Protein AF-A0A2K3K7Z3-F1 (afdb_monomer)

Secondary structure (DSSP, 8-state):
----PPPGGGS--TT-------------S-----S----PPPP--EETTTTS------SSTT-S-PPSSSHHHHHHHTTS--SEE-----

pLDDT: mean 71.67, std 18.89, range [38.97, 97.06]

Foldseek 3Di:
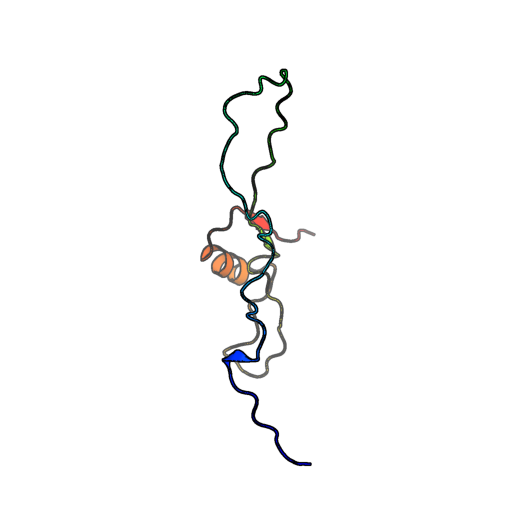DDDDDDDPVPDPDPVPDPPDPPDDVDDPPDDPDDPDDPPPDDDFAECELAVVDDDDDDPDPPDDDDDGVDPSSNVVSVVDPGPYYDHDDD

Sequence (90 aa):
MALKAVHVSDVPSLDLVPESPLLSSRFPTGLEMRNGGFKMPKFVVIGHRGNGMNVLQSTDRRMRAIKENSIMSFNAASSFPLDFIEFDVQ

Structure (mmCIF, N/CA/C/O backbone):
data_AF-A0A2K3K7Z3-F1
#
_entry.id   AF-A0A2K3K7Z3-F1
#
loop_
_atom_site.group_PDB
_atom_site.id
_atom_site.type_symbol
_atom_site.label_atom_id
_atom_site.label_alt_id
_atom_site.label_comp_id
_atom_site.label_asym_id
_atom_site.label_entity_id
_atom_site.label_seq_id
_atom_site.pdbx_PDB_ins_code
_atom_site.Cartn_x
_atom_site.Cartn_y
_atom_site.Cartn_z
_atom_site.occupancy
_atom_site.B_iso_or_equiv
_atom_site.auth_seq_id
_atom_site.auth_comp_id
_atom_site.auth_asym_id
_atom_site.auth_atom_id
_atom_site.pdbx_PDB_model_num
ATOM 1 N N . MET A 1 1 ? 30.626 38.173 14.217 1.00 43.41 1 MET A N 1
ATOM 2 C CA . MET A 1 1 ? 29.430 37.672 14.927 1.00 43.41 1 MET A CA 1
ATOM 3 C C . MET A 1 1 ? 29.914 36.762 16.045 1.00 43.41 1 MET A C 1
ATOM 5 O O . MET A 1 1 ? 30.514 35.740 15.744 1.00 43.41 1 MET A O 1
ATOM 9 N N . ALA A 1 2 ? 29.790 37.186 17.304 1.00 54.12 2 ALA A N 1
ATOM 10 C CA . ALA A 1 2 ? 30.261 36.421 18.459 1.00 54.12 2 ALA A CA 1
ATOM 11 C C . ALA A 1 2 ? 29.215 35.361 18.840 1.00 54.12 2 ALA A C 1
ATOM 13 O O . ALA A 1 2 ? 28.041 35.691 19.003 1.00 54.12 2 ALA A O 1
ATOM 14 N N . LEU A 1 3 ? 29.627 34.096 18.952 1.00 59.69 3 LEU A N 1
ATOM 15 C CA . LEU A 1 3 ? 28.755 33.006 19.386 1.00 59.69 3 LEU A CA 1
ATOM 16 C C . LEU A 1 3 ? 28.523 33.136 20.895 1.00 59.69 3 LEU A C 1
ATOM 18 O O . LEU A 1 3 ? 29.422 32.881 21.694 1.00 59.69 3 LEU A O 1
ATOM 22 N N . LYS A 1 4 ? 27.323 33.569 21.289 1.00 61.84 4 LYS A N 1
ATOM 23 C CA . LYS A 1 4 ? 26.903 33.581 22.692 1.00 61.84 4 LYS A CA 1
ATOM 24 C C . LYS A 1 4 ? 26.413 32.175 23.040 1.00 61.84 4 LYS A C 1
ATOM 26 O O . LYS A 1 4 ? 25.326 31.784 22.627 1.00 61.84 4 LYS A O 1
ATOM 31 N N . ALA A 1 5 ? 27.237 31.406 23.746 1.00 65.62 5 ALA A N 1
ATOM 32 C CA . ALA A 1 5 ? 26.819 30.130 24.312 1.00 65.62 5 ALA A CA 1
ATOM 33 C C . ALA A 1 5 ? 25.782 30.401 25.414 1.00 65.62 5 ALA A C 1
ATOM 35 O O . ALA A 1 5 ? 26.058 31.143 26.356 1.00 65.62 5 ALA A O 1
ATOM 36 N N . VAL A 1 6 ? 24.577 29.857 25.253 1.00 64.00 6 VAL A N 1
ATOM 37 C CA . VAL A 1 6 ? 23.492 29.944 26.239 1.00 64.00 6 VAL A CA 1
ATOM 38 C C . VAL A 1 6 ? 23.558 28.698 27.114 1.00 64.00 6 VAL A C 1
ATOM 40 O O . VAL A 1 6 ? 23.709 27.588 26.603 1.00 64.00 6 VAL A O 1
ATOM 43 N N . HIS A 1 7 ? 23.506 28.887 28.432 1.00 68.06 7 HIS A N 1
ATOM 44 C CA . HIS A 1 7 ? 23.542 27.791 29.390 1.00 68.06 7 HIS A CA 1
ATOM 45 C C . HIS A 1 7 ? 22.224 27.010 29.316 1.00 68.06 7 HIS A C 1
ATOM 47 O O . HIS A 1 7 ? 21.159 27.600 29.160 1.00 68.06 7 HIS A O 1
ATOM 53 N N . VAL A 1 8 ? 22.280 25.680 29.413 1.00 61.41 8 VAL A N 1
ATOM 54 C CA . VAL A 1 8 ? 21.120 24.790 29.188 1.00 61.41 8 VAL A CA 1
ATOM 55 C C . VAL A 1 8 ? 19.947 25.102 30.131 1.00 61.41 8 VAL A C 1
ATOM 57 O O . VAL A 1 8 ? 18.798 24.882 29.766 1.00 61.41 8 VAL A O 1
ATOM 60 N N . SER A 1 9 ? 20.217 25.683 31.305 1.00 63.59 9 SER A N 1
ATOM 61 C CA . SER A 1 9 ? 19.191 26.137 32.257 1.00 63.59 9 SER A CA 1
ATOM 62 C C . SER A 1 9 ? 18.382 27.354 31.797 1.00 63.59 9 SER A C 1
AT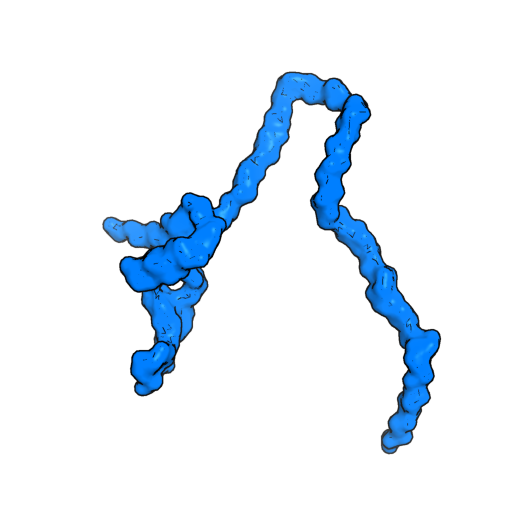OM 64 O O . SER A 1 9 ? 17.304 27.588 32.331 1.00 63.59 9 SER A O 1
ATOM 66 N N . ASP A 1 10 ? 18.897 28.133 30.844 1.00 60.53 10 ASP A N 1
ATOM 67 C CA . ASP A 1 10 ? 18.253 29.353 30.338 1.00 60.53 10 ASP A CA 1
ATOM 68 C C . ASP A 1 10 ? 17.350 29.062 29.125 1.00 60.53 10 ASP A C 1
ATOM 70 O O . ASP A 1 10 ? 16.723 29.968 28.571 1.00 60.53 10 ASP A O 1
ATOM 74 N N . VAL A 1 11 ? 17.281 27.795 28.696 1.00 61.25 11 VAL A N 1
ATOM 75 C CA . VAL A 1 11 ? 16.346 27.322 27.676 1.00 61.25 11 VAL A CA 1
ATOM 76 C C . VAL A 1 11 ? 15.045 26.937 28.384 1.00 61.25 11 VAL A C 1
ATOM 78 O O . VAL A 1 11 ? 15.058 26.002 29.187 1.00 61.25 11 VAL A O 1
ATOM 81 N N . PRO A 1 12 ? 13.916 27.620 28.124 1.00 65.06 12 PRO A N 1
ATOM 82 C CA . PRO A 1 12 ? 12.638 27.211 28.692 1.00 65.06 12 PRO A CA 1
ATOM 83 C C . PRO A 1 12 ? 12.352 25.755 28.302 1.00 65.06 12 PRO A C 1
ATOM 85 O O . PRO A 1 12 ? 12.431 25.394 27.126 1.00 65.06 12 PRO A O 1
ATOM 88 N N . SER A 1 13 ? 12.069 24.906 29.295 1.00 59.78 13 SER A N 1
ATOM 89 C CA . SER A 1 13 ? 11.840 23.477 29.087 1.00 59.78 13 SER A CA 1
ATOM 90 C C . SER A 1 13 ? 10.644 23.270 28.159 1.00 59.78 13 SER A C 1
ATOM 92 O O . SER A 1 13 ? 9.517 23.628 28.504 1.00 59.78 13 SER A O 1
ATOM 94 N N . LEU A 1 14 ? 10.883 22.662 26.997 1.00 57.72 14 LEU A N 1
ATOM 95 C CA . LEU A 1 14 ? 9.851 22.319 26.009 1.00 57.72 14 LEU A CA 1
ATOM 96 C C . LEU A 1 14 ? 8.902 21.195 26.476 1.00 57.72 14 LEU A C 1
ATOM 98 O O . LEU A 1 14 ? 7.999 20.821 25.736 1.00 57.72 14 LEU A O 1
ATOM 102 N N . ASP A 1 15 ? 9.067 20.697 27.704 1.00 54.22 15 ASP A N 1
ATOM 103 C CA . ASP A 1 15 ? 8.229 19.652 28.309 1.00 54.22 15 ASP A CA 1
ATOM 104 C C . ASP A 1 15 ? 6.835 20.130 28.736 1.00 54.22 15 ASP A C 1
ATOM 106 O O . ASP A 1 15 ? 6.014 19.335 29.186 1.00 54.22 15 ASP A O 1
ATOM 110 N N . LEU A 1 16 ? 6.510 21.410 28.546 1.00 58.19 16 LEU A N 1
ATOM 111 C CA . LEU A 1 16 ? 5.139 21.898 28.678 1.00 58.19 16 LEU A CA 1
ATOM 112 C C . LEU A 1 16 ? 4.416 21.817 27.332 1.00 58.19 16 LEU A C 1
ATOM 114 O O . LEU A 1 16 ? 3.982 22.819 26.765 1.00 58.19 16 LEU A O 1
ATOM 118 N N . VAL A 1 17 ? 4.276 20.594 26.826 1.00 51.88 17 VAL A N 1
ATOM 119 C CA . VAL A 1 17 ? 3.243 20.278 25.839 1.00 51.88 17 VAL A CA 1
ATOM 120 C C . VAL A 1 17 ? 1.922 20.242 26.615 1.00 51.88 17 VAL A C 1
ATOM 122 O O . VAL A 1 17 ? 1.821 19.473 27.571 1.00 51.88 17 VAL A O 1
ATOM 125 N N . PRO A 1 18 ? 0.904 21.058 26.275 1.00 48.62 18 PRO A N 1
ATOM 126 C CA . PRO A 1 18 ? -0.432 20.853 26.817 1.00 48.62 18 PRO A CA 1
ATOM 127 C C . PRO A 1 18 ? -0.808 19.411 26.505 1.00 48.62 18 PRO A C 1
ATOM 129 O O . PRO A 1 18 ? -0.719 19.030 25.338 1.00 48.62 18 PRO A O 1
ATOM 132 N N . GLU A 1 19 ? -1.173 18.612 27.511 1.00 46.72 19 GLU A N 1
ATOM 133 C CA . GLU A 1 19 ? -1.701 17.269 27.288 1.00 46.72 19 GLU A CA 1
ATOM 134 C C . GLU A 1 19 ? -2.881 17.384 26.316 1.00 46.72 19 GLU A C 1
ATOM 136 O O . GLU A 1 19 ? -4.019 17.676 26.684 1.00 46.72 19 GLU A O 1
ATOM 141 N N . SER A 1 20 ? -2.602 17.192 25.027 1.00 51.41 20 SER A N 1
ATOM 142 C CA . SER A 1 20 ? -3.607 16.854 24.042 1.00 51.41 20 SER A CA 1
ATOM 143 C C . SER A 1 20 ? -4.328 15.635 24.605 1.00 51.41 20 SER A C 1
ATOM 145 O O . SER A 1 20 ? -3.630 14.736 25.088 1.00 51.41 20 SER A O 1
ATOM 147 N N . PRO A 1 21 ? -5.667 15.555 24.570 1.00 45.41 21 PRO A N 1
ATOM 148 C CA . PRO A 1 21 ? -6.382 14.407 25.098 1.00 45.41 21 PRO A CA 1
ATOM 149 C C . PRO A 1 21 ? -6.162 13.219 24.155 1.00 45.41 21 PRO A C 1
ATOM 151 O O . PRO A 1 21 ? -7.022 12.842 23.363 1.00 45.41 21 PRO A O 1
ATOM 154 N N . LEU A 1 22 ? -4.975 12.624 24.231 1.00 47.06 22 LEU A N 1
ATOM 155 C CA . LEU A 1 22 ? -4.692 11.288 23.760 1.00 47.06 22 LEU A CA 1
ATOM 156 C C . LEU A 1 22 ? -5.472 10.360 24.686 1.00 47.06 22 LEU A C 1
ATOM 158 O O . LEU A 1 22 ? -5.018 10.012 25.770 1.00 47.06 22 LEU A O 1
ATOM 162 N N . LEU A 1 23 ? -6.700 10.049 24.265 1.00 52.94 23 LEU A N 1
ATOM 163 C CA . LEU A 1 23 ? -7.402 8.791 24.520 1.00 52.94 23 LEU A CA 1
ATOM 164 C C . LEU A 1 23 ? -7.142 8.184 25.909 1.00 52.94 23 LEU A C 1
ATOM 166 O O . LEU A 1 23 ? -6.645 7.068 26.047 1.00 52.94 23 LEU A O 1
ATOM 170 N N . SER A 1 24 ? -7.535 8.906 26.957 1.00 38.97 24 SER A N 1
ATOM 171 C CA . SER A 1 24 ? -7.703 8.308 28.276 1.00 38.97 24 SER A CA 1
ATOM 172 C C . SER A 1 24 ? -8.969 7.456 28.225 1.00 38.97 24 SER A C 1
ATOM 174 O O .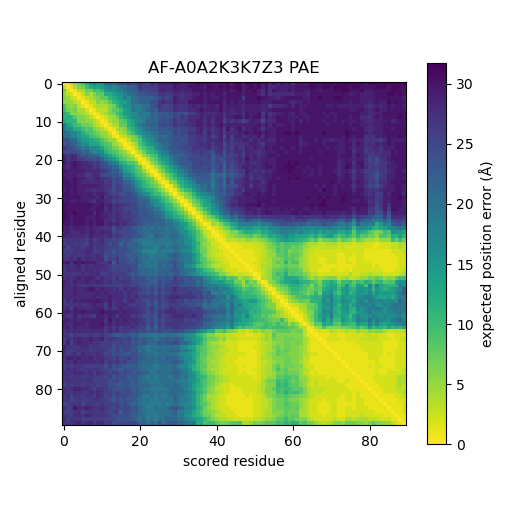 SER A 1 24 ? -10.078 7.988 28.192 1.00 38.97 24 SER A O 1
ATOM 176 N N . SER A 1 25 ? -8.830 6.128 28.196 1.00 48.28 25 SER A N 1
ATOM 177 C CA . SER A 1 25 ? -9.949 5.182 28.313 1.00 48.28 25 SER A CA 1
ATOM 178 C C . SER A 1 25 ? -10.514 5.156 29.743 1.00 48.28 25 SER A C 1
ATOM 180 O O . SER A 1 25 ? -10.663 4.102 30.362 1.00 48.28 25 SER A O 1
ATOM 182 N N . ARG A 1 26 ? -10.801 6.323 30.318 1.00 46.94 26 ARG A N 1
ATOM 183 C CA . ARG A 1 26 ? -11.524 6.438 31.580 1.00 46.94 26 ARG A CA 1
ATOM 184 C C . ARG A 1 26 ? -12.977 6.693 31.239 1.00 46.94 26 ARG A C 1
ATOM 186 O O . ARG A 1 26 ? -13.408 7.829 31.079 1.00 46.94 26 ARG A O 1
ATOM 193 N N . PHE A 1 27 ? -13.717 5.600 31.089 1.00 51.00 27 PHE A N 1
ATOM 194 C CA . PHE A 1 27 ? -15.170 5.634 31.147 1.00 51.00 27 PHE A CA 1
ATOM 195 C C . PHE A 1 27 ? -15.584 6.362 32.435 1.00 51.00 27 PHE A C 1
ATOM 197 O O . PHE A 1 27 ? -15.167 5.929 33.514 1.00 51.00 27 PHE A O 1
ATOM 204 N N . PRO A 1 28 ? -16.387 7.438 32.383 1.00 45.84 28 PRO A N 1
ATOM 205 C CA . PRO A 1 28 ? -17.066 7.891 33.577 1.00 45.84 28 PRO A CA 1
ATOM 206 C C . PRO A 1 28 ? -18.155 6.860 33.880 1.00 45.84 28 PRO A C 1
ATOM 208 O O . PRO A 1 28 ? -19.168 6.761 33.188 1.00 45.84 28 PRO A O 1
ATOM 211 N N . THR A 1 29 ? -17.928 6.046 34.908 1.00 52.19 29 THR A N 1
ATOM 212 C CA . THR A 1 29 ? -19.006 5.358 35.618 1.00 52.19 29 THR A CA 1
ATOM 213 C C . THR A 1 29 ? -19.992 6.416 36.095 1.00 52.19 29 THR A C 1
ATOM 215 O O . THR A 1 29 ? -19.676 7.186 36.999 1.00 52.19 29 THR A O 1
ATOM 218 N N . GLY A 1 30 ? -21.174 6.452 35.484 1.00 52.41 30 GLY A N 1
ATOM 219 C CA . GLY A 1 30 ? -22.299 7.235 35.983 1.00 52.41 30 GLY A CA 1
ATOM 220 C C . GLY A 1 30 ? -22.697 8.415 35.107 1.00 52.41 30 GLY A C 1
ATOM 221 O O . GLY A 1 30 ? -22.632 9.559 35.539 1.00 52.41 30 GLY A O 1
ATOM 222 N N . LEU A 1 31 ? -23.208 8.134 33.911 1.00 46.66 31 LEU A N 1
ATOM 223 C CA . LEU A 1 31 ? -24.326 8.911 33.386 1.00 46.66 31 LEU A CA 1
ATOM 224 C C . LEU A 1 31 ? -25.178 7.988 32.517 1.00 46.66 31 LEU A C 1
ATOM 226 O O . LEU A 1 31 ? -24.826 7.682 31.379 1.00 46.66 31 LEU A O 1
ATOM 230 N N . GLU A 1 32 ? -26.287 7.509 33.082 1.00 50.66 32 GLU A N 1
ATOM 231 C CA . GLU A 1 32 ? -27.381 6.947 32.296 1.00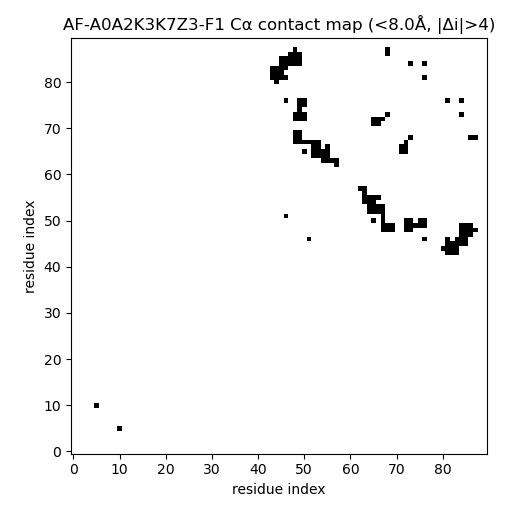 50.66 32 GLU A CA 1
ATOM 232 C C . GLU A 1 32 ? -27.878 8.024 31.327 1.00 50.66 32 GLU A C 1
ATOM 234 O O . GLU A 1 32 ? -28.663 8.901 31.682 1.00 50.66 32 GLU A O 1
ATOM 239 N N . MET A 1 33 ? -27.403 7.972 30.086 1.00 47.66 33 MET A N 1
ATOM 240 C CA . MET A 1 33 ? -27.921 8.783 28.996 1.00 47.66 33 MET A CA 1
ATOM 241 C C . MET A 1 33 ? -28.595 7.845 27.995 1.00 47.66 33 MET A C 1
ATOM 243 O O . MET A 1 33 ? -27.978 7.337 27.066 1.00 47.66 33 MET A O 1
ATOM 247 N N . ARG A 1 34 ? -29.880 7.595 28.265 1.00 49.38 34 ARG A N 1
ATOM 248 C CA . ARG A 1 34 ? -30.982 7.419 27.308 1.00 49.38 34 ARG A CA 1
ATOM 249 C C . ARG A 1 34 ? -30.646 6.686 25.993 1.00 49.38 34 ARG A C 1
ATOM 251 O O . ARG A 1 34 ? -30.061 7.251 25.075 1.00 49.38 34 ARG A O 1
ATOM 258 N N . ASN A 1 35 ? -31.156 5.453 25.899 1.00 57.72 35 ASN A N 1
ATOM 259 C CA . ASN A 1 35 ? -31.249 4.571 24.727 1.00 57.72 35 ASN A CA 1
ATOM 260 C C . ASN A 1 35 ? -31.203 5.275 23.361 1.00 57.72 35 ASN A C 1
ATOM 262 O O . ASN A 1 35 ? -32.194 5.791 22.849 1.00 57.72 35 ASN A O 1
ATOM 266 N N . GLY A 1 36 ? -30.017 5.213 22.775 1.00 57.44 36 GLY A N 1
ATOM 267 C CA . GLY A 1 36 ? -29.662 5.702 21.450 1.00 57.44 36 GLY A CA 1
ATOM 268 C C . GLY A 1 36 ? -28.146 5.807 21.370 1.00 57.44 36 GLY A C 1
ATOM 269 O O . GLY A 1 36 ? -27.623 6.822 20.926 1.00 57.44 36 GLY A O 1
ATOM 270 N N . GLY A 1 37 ? -27.44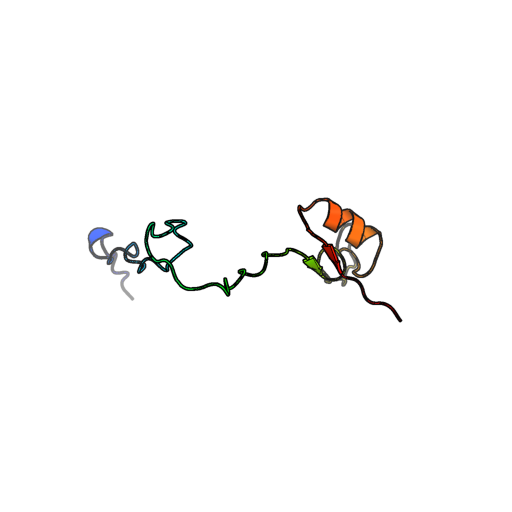7 4.810 21.932 1.00 61.41 37 GLY A N 1
ATOM 271 C CA . GLY A 1 37 ? -26.006 4.852 22.132 1.00 61.41 37 GLY A CA 1
ATOM 272 C C . GLY A 1 37 ? -25.315 5.135 20.810 1.00 61.41 37 GLY A C 1
ATOM 273 O O . GLY A 1 37 ? -25.408 4.332 19.880 1.00 61.41 37 GLY A O 1
ATOM 274 N N . PHE A 1 38 ? -24.651 6.285 20.732 1.00 63.94 38 PHE A N 1
ATOM 275 C CA . PHE A 1 38 ? -23.747 6.618 19.645 1.00 63.94 38 PHE A CA 1
ATOM 276 C C . PHE A 1 38 ? -22.672 5.524 19.622 1.00 63.94 38 PHE A C 1
ATOM 278 O O . PHE A 1 38 ? -21.731 5.539 20.414 1.00 63.94 38 PHE A O 1
ATOM 285 N N . LYS A 1 39 ? -22.857 4.495 18.786 1.00 78.00 39 LYS A N 1
ATOM 286 C CA . LYS A 1 39 ? -21.843 3.463 18.587 1.00 78.00 39 LYS A CA 1
ATOM 287 C C . LYS A 1 39 ? -20.709 4.143 17.848 1.00 78.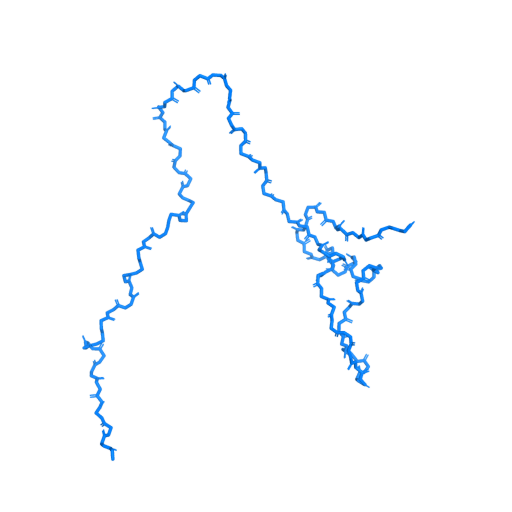00 39 LYS A C 1
ATOM 289 O O . LYS A 1 39 ? -20.848 4.453 16.667 1.00 78.00 39 LYS A O 1
ATOM 294 N N . MET A 1 40 ? -19.624 4.428 18.563 1.00 77.44 40 MET A N 1
ATOM 295 C CA . MET A 1 40 ? -18.443 5.001 17.940 1.00 77.44 40 MET A CA 1
ATOM 296 C C . MET A 1 40 ? -17.997 4.044 16.825 1.00 77.44 40 MET A C 1
ATOM 298 O O . MET A 1 40 ? -17.884 2.840 17.086 1.00 77.44 40 MET A O 1
ATOM 302 N N . PRO A 1 41 ? -17.840 4.523 15.579 1.00 83.81 41 PRO A N 1
ATOM 303 C CA . PRO A 1 41 ? -17.470 3.650 14.479 1.00 83.81 41 PRO A CA 1
ATOM 304 C C . PRO A 1 41 ? -16.126 2.984 14.786 1.00 83.81 41 PRO A C 1
ATOM 306 O O . PRO A 1 41 ? -15.220 3.616 15.334 1.00 83.81 41 PRO A O 1
ATOM 309 N N . LYS A 1 42 ? -16.010 1.691 14.458 1.00 90.31 42 LYS A N 1
ATOM 310 C CA . LYS A 1 42 ? -14.751 0.952 14.597 1.00 90.31 42 LYS A CA 1
ATOM 311 C C . LYS A 1 42 ? -13.689 1.666 13.753 1.00 90.31 42 LYS A C 1
ATOM 313 O O . LYS A 1 42 ? -13.944 1.987 12.595 1.00 90.31 42 LYS A O 1
ATOM 318 N N . PHE A 1 43 ? -12.512 1.898 14.325 1.00 92.88 43 PHE A N 1
ATOM 319 C CA . PHE A 1 43 ? -11.350 2.335 13.557 1.00 92.88 43 PHE A CA 1
ATOM 320 C C . PHE A 1 43 ? -10.881 1.190 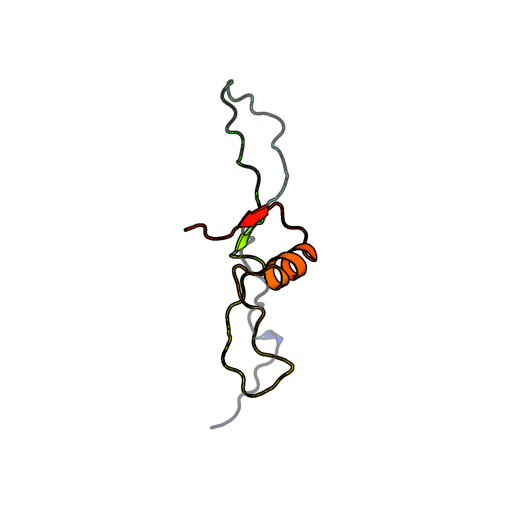12.649 1.00 92.88 43 PHE A C 1
ATOM 322 O O . PHE A 1 43 ? -10.756 0.056 13.115 1.00 92.88 43 PHE A O 1
ATOM 329 N N . VAL A 1 44 ? -10.663 1.479 11.366 1.00 95.19 44 VAL A N 1
ATOM 330 C CA . VAL A 1 44 ? -10.319 0.488 10.337 1.00 95.19 44 VAL A CA 1
ATOM 331 C C . VAL A 1 44 ? -9.040 0.922 9.636 1.00 95.19 44 VAL A C 1
ATOM 333 O O . VAL A 1 44 ? -8.905 2.090 9.270 1.00 95.19 44 VAL A O 1
ATOM 336 N N . VAL A 1 45 ? -8.127 -0.022 9.415 1.00 94.38 45 VAL A N 1
ATOM 337 C CA . VAL A 1 45 ? -6.907 0.194 8.631 1.00 94.38 45 VAL A CA 1
ATOM 338 C C . VAL A 1 45 ? -7.062 -0.467 7.265 1.00 94.38 45 VAL A C 1
ATOM 340 O O . VAL A 1 45 ? -7.296 -1.672 7.172 1.00 94.38 45 VAL A O 1
ATOM 343 N N . ILE A 1 46 ? -6.930 0.327 6.202 1.00 96.31 46 ILE A N 1
ATOM 344 C CA . ILE A 1 46 ? -7.117 -0.128 4.821 1.00 96.31 46 ILE A CA 1
ATOM 345 C C . ILE A 1 46 ? -5.825 0.081 4.034 1.00 96.31 46 ILE A C 1
ATOM 347 O O . ILE A 1 46 ? -5.282 1.187 4.005 1.00 96.31 46 ILE A O 1
ATOM 351 N N . GLY A 1 47 ? -5.352 -0.975 3.373 1.00 95.06 47 GLY A N 1
ATOM 352 C CA . GLY A 1 47 ? -4.260 -0.887 2.409 1.00 95.06 47 GLY A CA 1
ATOM 353 C C . GLY A 1 47 ? -4.718 -0.204 1.122 1.00 95.06 47 GLY A C 1
ATOM 354 O O . GLY A 1 47 ? -5.458 -0.804 0.346 1.00 95.06 47 GLY A O 1
ATOM 355 N N . HIS A 1 48 ? -4.285 1.036 0.900 1.00 95.12 48 HIS A N 1
ATOM 356 C CA . HIS A 1 48 ? -4.599 1.832 -0.291 1.00 95.12 48 HIS A CA 1
ATOM 357 C C . HIS A 1 48 ? -3.953 1.200 -1.539 1.00 95.12 48 HIS A C 1
ATOM 359 O O . HIS A 1 48 ? -2.724 1.129 -1.627 1.00 95.12 48 HIS A O 1
ATOM 365 N N . ARG A 1 49 ? -4.752 0.718 -2.501 1.00 94.81 49 ARG A N 1
ATOM 366 C CA . ARG A 1 49 ? -4.309 0.019 -3.730 1.00 94.81 49 ARG A CA 1
ATOM 367 C C . ARG A 1 49 ? -3.273 -1.089 -3.476 1.00 94.81 49 ARG A C 1
ATOM 369 O O . ARG A 1 49 ? -2.330 -1.306 -4.254 1.00 94.81 49 ARG A O 1
ATOM 376 N N . GLY A 1 50 ? -3.418 -1.784 -2.348 1.00 93.94 50 GLY A N 1
ATOM 377 C CA . GLY A 1 50 ? -2.394 -2.644 -1.751 1.00 93.94 50 GLY A CA 1
ATOM 378 C C . GLY A 1 50 ? -1.557 -1.914 -0.697 1.00 93.94 50 GLY A C 1
ATOM 379 O O . GLY A 1 50 ? -2.096 -1.470 0.309 1.00 93.94 50 GLY A O 1
ATOM 380 N N . ASN A 1 51 ? -0.235 -1.832 -0.868 1.00 89.81 51 ASN A N 1
ATOM 381 C CA . ASN A 1 51 ? 0.689 -1.288 0.142 1.00 89.81 51 ASN A CA 1
ATOM 382 C C . ASN A 1 51 ? 0.870 0.251 0.074 1.00 89.81 51 ASN A C 1
ATOM 384 O O . ASN A 1 51 ? 1.860 0.785 0.566 1.00 89.81 51 ASN A O 1
ATOM 388 N N . GLY A 1 52 ? -0.030 0.982 -0.595 1.00 78.69 52 GLY A N 1
ATOM 389 C CA . GLY A 1 52 ? -0.083 2.453 -0.575 1.00 78.69 52 GLY A CA 1
ATOM 390 C C . GLY A 1 52 ? 1.095 3.208 -1.198 1.00 78.69 52 GLY A C 1
ATOM 391 O O . GLY A 1 52 ? 1.117 4.435 -1.151 1.00 78.69 52 GLY A O 1
ATOM 392 N N . MET A 1 53 ? 2.083 2.525 -1.778 1.00 72.12 53 MET A N 1
ATOM 393 C CA . MET A 1 53 ? 3.265 3.166 -2.352 1.00 72.12 53 MET A CA 1
ATOM 394 C C . MET A 1 53 ? 3.290 3.050 -3.865 1.00 72.12 53 MET A C 1
ATOM 396 O O . MET A 1 53 ? 3.385 1.954 -4.404 1.00 72.12 53 MET A O 1
ATOM 400 N N . ASN A 1 54 ? 3.369 4.193 -4.538 1.00 62.38 54 ASN A N 1
ATOM 401 C CA . ASN A 1 54 ? 3.620 4.264 -5.967 1.00 62.38 54 ASN A CA 1
ATOM 402 C C . ASN A 1 54 ? 4.720 5.301 -6.231 1.00 62.38 54 ASN A C 1
ATOM 404 O O . ASN A 1 54 ? 4.466 6.494 -6.340 1.00 62.38 54 ASN A O 1
ATOM 408 N N . VAL A 1 55 ? 5.974 4.855 -6.315 1.00 56.22 55 VAL A N 1
ATOM 409 C CA . VAL A 1 55 ? 7.081 5.670 -6.843 1.00 56.22 55 VAL A CA 1
ATOM 410 C C . VAL A 1 55 ? 7.914 4.805 -7.779 1.00 56.22 55 VAL A C 1
ATOM 412 O O . VAL A 1 55 ? 8.955 4.276 -7.402 1.00 56.22 55 VAL A O 1
ATOM 415 N N . LEU A 1 56 ? 7.428 4.634 -9.008 1.00 64.25 56 LEU A N 1
ATOM 416 C CA . LEU A 1 56 ? 8.113 3.907 -10.078 1.00 64.25 56 LEU A CA 1
ATOM 417 C C . LEU A 1 56 ? 8.811 4.899 -11.010 1.00 64.25 56 LEU A C 1
ATOM 419 O O . LEU A 1 56 ? 8.199 5.427 -11.931 1.00 64.25 56 LEU A O 1
ATOM 423 N N . GLN A 1 57 ? 10.106 5.122 -10.808 1.00 55.22 57 GLN A N 1
ATOM 424 C CA . GLN A 1 57 ? 10.956 5.734 -11.838 1.00 55.22 57 GLN A CA 1
ATOM 425 C C . GLN A 1 57 ? 12.360 5.099 -11.887 1.00 55.22 57 GLN A C 1
ATOM 427 O O . GLN A 1 57 ? 13.304 5.859 -11.828 1.00 55.22 57 GLN A O 1
ATOM 432 N N . SER A 1 58 ? 12.589 3.764 -11.894 1.00 54.78 58 SER A N 1
ATOM 433 C CA . SER A 1 58 ? 13.978 3.192 -11.835 1.00 54.78 58 SER A CA 1
ATOM 434 C C . SER A 1 58 ? 14.658 2.795 -13.107 1.00 54.78 58 SER A C 1
ATOM 436 O O . SER A 1 58 ? 14.087 2.092 -13.926 1.00 54.78 58 SER A O 1
ATOM 438 N N . THR A 1 59 ? 15.950 3.118 -13.144 1.00 62.72 59 THR A N 1
ATOM 439 C CA . THR A 1 59 ? 16.968 2.435 -13.937 1.00 62.72 59 THR A CA 1
ATOM 440 C C . THR A 1 59 ? 17.681 1.326 -13.139 1.00 62.72 59 THR A C 1
ATOM 442 O O . THR A 1 59 ? 18.334 0.482 -13.747 1.00 62.72 59 THR A O 1
ATOM 445 N N . ASP A 1 60 ? 17.533 1.277 -11.805 1.00 58.56 60 ASP A N 1
ATOM 446 C CA . ASP A 1 60 ? 18.079 0.235 -10.922 1.00 58.56 60 ASP A CA 1
ATOM 447 C C . ASP A 1 60 ? 17.069 -0.909 -10.720 1.00 58.56 60 ASP A C 1
ATOM 449 O O . ASP A 1 60 ? 15.907 -0.704 -10.363 1.00 58.56 60 ASP A O 1
ATOM 453 N N . ARG A 1 61 ? 17.530 -2.143 -10.936 1.00 57.09 61 ARG A N 1
ATOM 454 C CA . ARG A 1 61 ? 16.703 -3.353 -10.985 1.00 57.09 61 ARG A CA 1
ATOM 455 C C . ARG A 1 61 ? 16.160 -3.822 -9.634 1.00 57.09 61 ARG A C 1
ATOM 457 O O . ARG A 1 61 ? 15.255 -4.649 -9.633 1.00 57.09 61 ARG A O 1
ATOM 464 N N . ARG A 1 62 ? 16.690 -3.357 -8.497 1.00 61.03 62 ARG A N 1
ATOM 465 C CA . ARG A 1 62 ? 16.250 -3.829 -7.163 1.00 61.03 62 ARG A CA 1
ATOM 466 C C . ARG A 1 62 ? 15.150 -2.987 -6.534 1.00 61.03 62 ARG A C 1
ATOM 468 O O . ARG A 1 62 ? 14.517 -3.434 -5.586 1.00 61.03 62 ARG A O 1
ATOM 475 N N . MET A 1 63 ? 14.929 -1.784 -7.043 1.00 57.78 63 MET A N 1
ATOM 476 C CA . MET A 1 63 ? 14.024 -0.811 -6.449 1.00 57.78 63 MET A CA 1
ATOM 477 C C . MET A 1 63 ? 13.591 0.183 -7.516 1.00 57.78 63 MET A C 1
ATOM 479 O O . MET A 1 63 ? 14.429 0.902 -8.040 1.00 57.78 63 MET A O 1
ATOM 483 N N . ARG A 1 64 ? 12.293 0.361 -7.719 1.00 60.00 64 ARG A N 1
ATOM 484 C CA . ARG A 1 64 ? 11.644 1.621 -7.316 1.00 60.00 64 ARG A CA 1
ATOM 485 C C . ARG A 1 64 ? 10.152 1.328 -7.232 1.00 60.00 64 ARG A C 1
ATOM 487 O O . ARG A 1 64 ? 9.494 1.264 -8.251 1.00 60.00 64 ARG A O 1
ATOM 494 N N . ALA A 1 65 ? 9.673 1.118 -6.012 1.00 68.75 65 ALA A N 1
ATOM 495 C CA . ALA A 1 65 ? 8.285 0.845 -5.640 1.00 68.75 65 ALA A CA 1
ATOM 496 C C . ALA A 1 65 ? 7.642 -0.460 -6.142 1.00 68.75 65 ALA A C 1
ATOM 498 O O . ALA A 1 65 ? 7.963 -1.028 -7.184 1.00 68.75 65 ALA A O 1
ATOM 499 N N . ILE A 1 66 ? 6.701 -0.931 -5.327 1.00 78.31 66 ILE A N 1
ATOM 500 C CA . ILE A 1 66 ? 5.806 -2.037 -5.637 1.00 78.31 66 ILE A CA 1
ATOM 501 C C . ILE A 1 66 ? 4.624 -1.435 -6.393 1.00 78.31 66 ILE A C 1
ATOM 503 O O . ILE A 1 66 ? 3.957 -0.559 -5.862 1.00 78.31 66 ILE A O 1
ATOM 507 N N . LYS A 1 67 ? 4.383 -1.877 -7.632 1.00 88.00 67 LYS A N 1
ATOM 508 C CA . LYS A 1 67 ? 3.277 -1.369 -8.458 1.00 88.00 67 LYS A CA 1
ATOM 509 C C . LYS A 1 67 ? 1.942 -1.550 -7.732 1.00 88.00 67 LYS A C 1
ATOM 511 O O . LYS A 1 67 ? 1.612 -2.678 -7.377 1.00 88.00 67 LYS A O 1
ATOM 516 N N . GLU A 1 68 ? 1.165 -0.487 -7.576 1.00 91.94 68 GLU A N 1
ATOM 517 C CA . GLU A 1 68 ? -0.183 -0.556 -6.998 1.00 91.94 68 GLU A CA 1
ATOM 518 C C . GLU A 1 68 ? -1.158 -1.418 -7.826 1.00 91.94 68 GLU A C 1
ATOM 520 O O . GLU A 1 68 ? -0.873 -1.753 -8.981 1.00 91.94 68 GLU A O 1
ATOM 525 N N . ASN A 1 69 ? -2.310 -1.778 -7.245 1.00 93.25 69 ASN A N 1
ATOM 526 C CA . ASN A 1 69 ? -3.332 -2.609 -7.906 1.00 93.25 69 ASN A CA 1
ATOM 527 C C . ASN A 1 69 ? -2.733 -3.894 -8.518 1.00 93.25 69 ASN A C 1
ATOM 529 O O . ASN A 1 69 ? -3.078 -4.320 -9.621 1.00 93.25 69 ASN A O 1
ATOM 533 N N . SER A 1 70 ? -1.762 -4.492 -7.823 1.00 91.81 70 SER A N 1
ATOM 534 C CA . SER A 1 70 ? -1.063 -5.694 -8.267 1.00 91.81 70 SER A CA 1
ATOM 535 C C . SER A 1 70 ? -1.005 -6.726 -7.153 1.00 91.81 70 SER A C 1
ATOM 537 O O . SER A 1 70 ? -0.929 -6.379 -5.974 1.00 91.81 70 SER A O 1
ATOM 539 N N . ILE A 1 71 ? -0.940 -8.003 -7.533 1.00 94.50 71 ILE A N 1
ATOM 540 C CA . ILE A 1 71 ? -0.791 -9.116 -6.585 1.00 94.50 71 ILE A CA 1
ATOM 541 C C . ILE A 1 71 ? 0.432 -8.907 -5.681 1.00 94.50 71 ILE A C 1
ATOM 543 O O . ILE A 1 71 ? 0.375 -9.181 -4.489 1.00 94.50 71 ILE A O 1
ATOM 547 N N . MET A 1 72 ? 1.529 -8.363 -6.217 1.00 91.62 72 MET A N 1
ATOM 548 C CA . MET A 1 72 ? 2.731 -8.075 -5.431 1.00 91.62 72 MET A CA 1
ATOM 549 C C . MET A 1 72 ? 2.482 -6.996 -4.366 1.00 91.62 72 MET A C 1
ATOM 551 O O . MET A 1 72 ? 2.958 -7.138 -3.242 1.00 91.62 72 MET A O 1
ATOM 555 N N . SER A 1 73 ? 1.706 -5.955 -4.689 1.00 92.44 73 SER A N 1
ATOM 556 C CA . SER A 1 73 ? 1.268 -4.936 -3.722 1.00 92.44 73 SER A CA 1
ATOM 557 C C . SER A 1 73 ? 0.355 -5.521 -2.654 1.00 92.44 73 SER A C 1
ATOM 559 O O . SER A 1 73 ? 0.525 -5.212 -1.479 1.00 92.44 73 SER A O 1
ATOM 561 N N . PHE A 1 74 ? -0.559 -6.416 -3.033 1.00 95.31 74 PHE A N 1
ATOM 562 C CA . PHE A 1 74 ? -1.474 -7.070 -2.095 1.00 95.31 74 PHE A CA 1
ATOM 563 C C . PHE A 1 74 ? -0.737 -8.023 -1.148 1.00 95.31 74 PHE A C 1
ATOM 565 O O . PHE A 1 74 ? -0.948 -7.984 0.061 1.00 95.31 74 PHE A O 1
ATOM 572 N N . ASN A 1 75 ? 0.202 -8.812 -1.670 1.00 95.06 75 ASN A N 1
ATOM 573 C CA . ASN A 1 75 ? 1.049 -9.683 -0.859 1.00 95.06 75 ASN A CA 1
ATOM 574 C C . ASN A 1 75 ? 1.937 -8.871 0.093 1.00 95.06 75 ASN A C 1
ATOM 576 O O . ASN A 1 75 ? 2.082 -9.236 1.257 1.00 95.06 75 ASN A O 1
ATOM 580 N N . ALA A 1 76 ? 2.490 -7.744 -0.359 1.00 92.88 76 ALA A N 1
ATOM 581 C CA . ALA A 1 76 ? 3.246 -6.851 0.516 1.00 92.88 76 ALA A CA 1
ATOM 582 C C . ALA A 1 76 ? 2.355 -6.232 1.607 1.00 92.88 76 ALA A C 1
ATOM 584 O O . ALA A 1 76 ? 2.744 -6.202 2.770 1.00 92.88 76 ALA A O 1
ATOM 585 N N . ALA A 1 77 ? 1.137 -5.815 1.254 1.00 93.75 77 ALA A N 1
ATOM 586 C CA . ALA A 1 77 ? 0.145 -5.308 2.198 1.00 93.75 77 ALA A CA 1
ATOM 587 C C . ALA A 1 77 ? -0.254 -6.364 3.248 1.00 93.75 77 ALA A C 1
ATOM 589 O O . ALA A 1 77 ? -0.429 -6.030 4.415 1.00 93.75 77 ALA A O 1
ATOM 590 N N . SER A 1 78 ? -0.308 -7.648 2.868 1.00 92.69 78 SER A N 1
ATOM 591 C CA . SER A 1 78 ? -0.638 -8.760 3.778 1.00 92.69 78 SER A CA 1
ATOM 592 C C . SER A 1 78 ? 0.367 -8.968 4.919 1.00 92.69 78 SER A C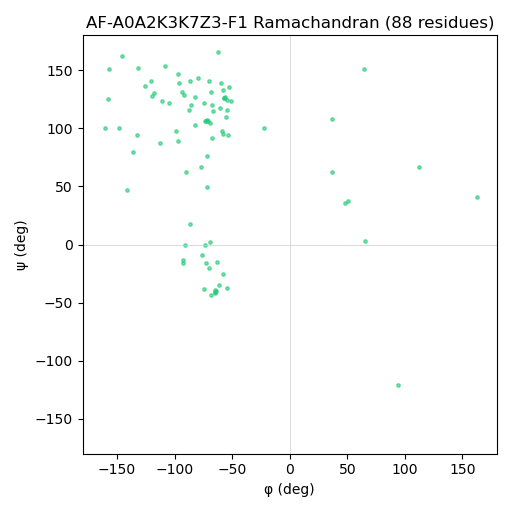 1
ATOM 594 O O . SER A 1 78 ? 0.065 -9.650 5.893 1.00 92.69 78 SER A O 1
ATOM 596 N N . SER A 1 79 ? 1.559 -8.368 4.818 1.00 93.81 79 SER A N 1
ATOM 597 C CA . SER A 1 79 ? 2.559 -8.385 5.893 1.00 93.81 79 SER A CA 1
ATOM 598 C C . SER A 1 79 ? 2.228 -7.414 7.036 1.00 93.81 79 SER A C 1
ATOM 600 O O . SER A 1 79 ? 2.894 -7.443 8.070 1.00 93.81 79 SER A O 1
ATOM 602 N N . PHE A 1 80 ? 1.215 -6.557 6.867 1.00 92.00 80 PHE A N 1
ATOM 603 C CA . PHE A 1 80 ? 0.750 -5.597 7.866 1.00 92.00 80 PHE A CA 1
ATOM 604 C C . PHE A 1 80 ? -0.612 -6.022 8.445 1.00 92.00 80 PHE A C 1
ATOM 606 O O . PHE A 1 80 ? -1.387 -6.693 7.762 1.00 92.00 80 PHE A O 1
ATOM 613 N N . PRO A 1 81 ? -0.947 -5.617 9.686 1.00 94.06 81 PRO A N 1
ATOM 614 C CA . PRO A 1 81 ? -2.236 -5.915 10.311 1.00 94.06 81 PRO A CA 1
ATOM 615 C C . PRO A 1 81 ? -3.348 -5.009 9.750 1.00 94.06 81 PRO A C 1
ATOM 617 O O . PRO A 1 81 ? -3.865 -4.134 10.440 1.00 94.06 81 PRO A O 1
ATOM 620 N N . LEU A 1 82 ? -3.675 -5.187 8.471 1.00 94.62 82 LEU A N 1
ATOM 621 C CA . LEU A 1 82 ? -4.742 -4.463 7.781 1.00 94.62 82 LEU A CA 1
ATOM 622 C C . LEU A 1 82 ? -6.081 -5.179 7.982 1.00 94.62 82 LEU A C 1
ATOM 624 O O . LEU A 1 82 ? -6.141 -6.406 7.920 1.00 94.62 82 LEU A O 1
ATOM 628 N N . ASP A 1 83 ? -7.162 -4.420 8.168 1.00 96.81 83 ASP A N 1
ATOM 629 C CA . ASP A 1 83 ? -8.516 -4.983 8.165 1.00 96.81 83 ASP A CA 1
ATOM 630 C C . ASP A 1 83 ? -8.957 -5.321 6.730 1.00 96.81 83 ASP A C 1
ATOM 632 O O . ASP A 1 83 ? -9.619 -6.331 6.502 1.00 96.81 83 ASP A O 1
ATOM 636 N N . PHE A 1 84 ? -8.587 -4.47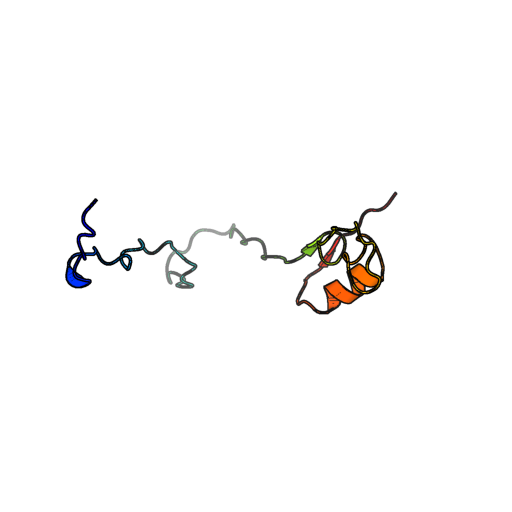5 5.760 1.00 97.06 84 PHE A N 1
ATOM 637 C CA . PHE A 1 84 ? -8.953 -4.628 4.351 1.00 97.06 84 PHE A CA 1
ATOM 638 C C . PHE A 1 84 ? -7.844 -4.143 3.409 1.00 97.06 84 PHE A C 1
ATOM 640 O O . PHE A 1 84 ? -6.975 -3.355 3.787 1.00 97.06 84 PHE A O 1
ATOM 647 N N . ILE A 1 85 ? -7.921 -4.575 2.150 1.00 96.25 85 ILE A N 1
ATOM 648 C CA . ILE A 1 85 ? -7.137 -4.041 1.032 1.00 96.25 85 ILE A CA 1
ATOM 649 C C . ILE A 1 85 ? -8.119 -3.446 0.026 1.00 96.25 85 ILE A C 1
ATOM 651 O O . ILE A 1 85 ? -9.089 -4.099 -0.355 1.00 96.25 85 ILE A O 1
ATOM 655 N N . GLU A 1 86 ? -7.864 -2.216 -0.394 1.00 96.81 86 GLU A N 1
ATOM 656 C CA . GLU A 1 86 ? -8.621 -1.520 -1.430 1.00 96.81 86 GLU A CA 1
ATOM 657 C C . GLU A 1 86 ? -7.913 -1.655 -2.791 1.00 96.81 86 GLU A C 1
ATOM 659 O O . GLU A 1 86 ? -6.686 -1.781 -2.850 1.00 96.81 86 GLU A O 1
ATOM 664 N N . PHE A 1 87 ? -8.696 -1.717 -3.875 1.00 95.94 87 PHE A N 1
ATOM 665 C CA . PHE A 1 87 ? -8.214 -1.772 -5.257 1.00 95.94 87 PHE A CA 1
ATOM 666 C C . PHE A 1 87 ? -9.280 -1.265 -6.240 1.00 95.94 87 PHE A C 1
ATOM 668 O O . PHE A 1 87 ? -10.480 -1.421 -6.003 1.00 95.94 87 PHE A O 1
ATOM 675 N N . ASP A 1 88 ? -8.837 -0.704 -7.367 1.00 95.88 88 ASP A N 1
ATOM 676 C CA . ASP A 1 88 ? -9.731 -0.194 -8.413 1.00 95.88 88 ASP A CA 1
ATOM 677 C C . ASP A 1 88 ? -10.281 -1.330 -9.306 1.00 95.88 88 ASP A C 1
ATOM 679 O O . ASP A 1 88 ? -9.552 -2.259 -9.668 1.00 95.88 88 ASP A O 1
ATOM 683 N N . VAL A 1 89 ? -11.546 -1.220 -9.732 1.00 95.94 89 VAL A N 1
ATOM 684 C CA . VAL A 1 89 ? -12.196 -2.098 -10.730 1.00 95.94 89 VAL A CA 1
ATOM 685 C C . VAL A 1 89 ? -12.662 -1.245 -11.916 1.00 95.94 89 VAL A C 1
ATOM 687 O O . VAL A 1 89 ? -13.135 -0.128 -11.706 1.00 95.94 89 VAL A O 1
ATOM 690 N N . GLN A 1 90 ? -12.512 -1.756 -13.144 1.00 89.75 90 GLN A N 1
ATOM 691 C CA . GLN A 1 90 ? -12.965 -1.114 -14.389 1.00 89.75 90 GLN A CA 1
ATOM 692 C C . GLN A 1 90 ? -14.238 -1.750 -14.937 1.00 89.75 90 GLN A C 1
ATOM 694 O O . GLN A 1 90 ? -14.353 -2.993 -14.847 1.00 89.75 90 GLN A O 1
#

Radius of gyration: 24.57 Å; Cα contacts (8 Å, |Δi|>4): 78; chains: 1; bounding box: 62×47×50 Å

InterPro domains:
  IPR017946 PLC-like phosphodiesterase, TIM beta/alpha-barrel domain superfamily [G3DSA:3.20.20.190] (38-90)
  IPR017946 PLC-like phosphodiesterase, TIM beta/alpha-barrel domain superfamily [SSF51695] (41-90)
  IPR030395 Glycerophosphodiester phosphodiesterase domain [PF03009] (48-90)
  IPR030395 Glycerophosphodiester phosphodiesterase domain [PS51704] (43-90)
  IPR051578 Glycerophosphodiester Phosphodiesterase [PTHR22958] (37-90)

Solvent-accessible surface area (backbone atoms only — not comparable to full-atom values): 6255 Å² total; per-residue (Å²): 134,84,86,80,84,75,59,77,85,78,52,82,74,79,83,74,60,77,83,68,87,74,78,73,88,68,77,77,88,82,71,94,72,71,99,71,76,81,74,76,77,80,89,79,46,66,25,48,30,10,57,64,46,80,54,76,82,58,93,54,93,90,51,41,59,52,59,54,72,34,72,70,11,41,57,57,28,66,77,46,98,52,79,44,72,43,66,88,84,134

Organism: Trifolium pratense (NCBI:txid57577)

Mean predicted aligned error: 17.79 Å